Protein AF-A0A7C4YHG8-F1 (afdb_monomer_lite)

Structure (mmCIF, N/CA/C/O backbone):
data_AF-A0A7C4YHG8-F1
#
_entry.id   AF-A0A7C4YHG8-F1
#
loop_
_atom_site.group_PDB
_atom_site.id
_atom_site.type_symbol
_atom_site.label_atom_id
_atom_site.label_alt_id
_atom_site.label_comp_id
_atom_site.label_asym_id
_atom_site.label_entity_id
_atom_site.label_seq_id
_atom_site.pdbx_PDB_ins_code
_atom_site.Cartn_x
_atom_site.Cartn_y
_atom_site.Cartn_z
_atom_site.occupancy
_atom_site.B_iso_or_equiv
_atom_site.auth_seq_id
_atom_site.auth_comp_id
_atom_site.auth_asym_id
_atom_site.auth_atom_id
_atom_site.pdbx_PDB_model_num
ATOM 1 N N . MET A 1 1 ? -6.082 3.692 -21.048 1.00 50.53 1 MET A N 1
ATOM 2 C CA . MET A 1 1 ? -7.413 3.664 -20.390 1.00 50.53 1 MET A CA 1
ATOM 3 C C . MET A 1 1 ? -7.829 2.282 -19.884 1.00 50.53 1 MET A C 1
ATOM 5 O O . MET A 1 1 ? -8.205 2.187 -18.727 1.00 50.53 1 MET A O 1
ATOM 9 N N . GLN A 1 2 ? -7.723 1.206 -20.672 1.00 58.94 2 GLN A N 1
ATOM 10 C CA . GLN A 1 2 ? -8.198 -0.136 -20.278 1.00 58.94 2 GLN A CA 1
ATOM 11 C C . GLN A 1 2 ? -7.530 -0.707 -19.004 1.00 58.94 2 GLN A C 1
ATOM 13 O O . GLN A 1 2 ? -8.202 -1.309 -18.173 1.00 58.94 2 GLN A O 1
ATOM 18 N N . LYS A 1 3 ? -6.231 -0.440 -18.794 1.00 58.84 3 LYS A N 1
ATOM 19 C CA . LYS A 1 3 ? -5.490 -0.862 -17.588 1.00 58.84 3 LYS A CA 1
ATOM 20 C C . LYS A 1 3 ? -5.946 -0.150 -16.304 1.00 58.84 3 LYS A C 1
ATOM 22 O O . LYS A 1 3 ? -6.034 -0.787 -15.264 1.00 58.84 3 LYS A O 1
ATOM 27 N N . PHE A 1 4 ? -6.307 1.134 -16.378 1.00 58.12 4 PHE A N 1
ATOM 28 C CA . PHE A 1 4 ? -6.793 1.901 -15.219 1.00 58.12 4 PHE A CA 1
ATOM 29 C C . PHE A 1 4 ? -8.132 1.376 -14.700 1.00 58.12 4 PHE A C 1
ATOM 31 O O . PHE A 1 4 ? -8.324 1.254 -13.495 1.00 58.12 4 PHE A O 1
ATOM 38 N N . PHE A 1 5 ? -9.032 0.999 -15.610 1.00 68.69 5 PHE A N 1
ATOM 39 C CA . PHE A 1 5 ? -10.315 0.395 -15.250 1.00 68.69 5 PHE A CA 1
ATOM 40 C C . PHE A 1 5 ? -10.130 -0.947 -14.529 1.00 68.69 5 PHE A C 1
ATOM 42 O O . PHE A 1 5 ? -10.849 -1.261 -13.586 1.00 68.69 5 PHE A O 1
ATOM 49 N N . LEU A 1 6 ? -9.123 -1.713 -14.948 1.00 67.75 6 LEU A N 1
ATOM 50 C CA . LEU A 1 6 ? -8.780 -3.006 -14.368 1.00 67.75 6 LEU A CA 1
ATOM 51 C C . LEU A 1 6 ? -8.180 -2.845 -12.960 1.00 67.75 6 LEU A C 1
ATOM 53 O O . LEU A 1 6 ? -8.569 -3.566 -12.047 1.00 67.75 6 LEU A O 1
ATOM 57 N N . ILE A 1 7 ? -7.325 -1.838 -12.757 1.00 66.50 7 ILE A N 1
ATOM 58 C CA . ILE A 1 7 ? -6.807 -1.462 -11.430 1.00 66.50 7 ILE A CA 1
ATOM 59 C C . ILE A 1 7 ? -7.954 -1.051 -10.500 1.00 66.50 7 ILE A C 1
ATOM 61 O O . ILE A 1 7 ? -8.004 -1.495 -9.357 1.00 66.50 7 ILE A O 1
ATOM 65 N N . PHE A 1 8 ? -8.906 -0.259 -10.998 1.00 66.19 8 PHE A N 1
ATOM 66 C CA . PHE A 1 8 ? -10.056 0.189 -10.212 1.00 66.19 8 PHE A CA 1
ATOM 67 C C . PHE A 1 8 ? -10.993 -0.970 -9.834 1.00 66.19 8 PHE A C 1
ATOM 69 O O . PHE A 1 8 ? -11.428 -1.077 -8.689 1.00 66.19 8 PHE A O 1
ATOM 76 N N . ALA A 1 9 ? -11.254 -1.887 -10.771 1.00 70.94 9 ALA A N 1
ATOM 77 C CA . ALA A 1 9 ? -12.052 -3.084 -10.517 1.00 70.94 9 ALA A CA 1
ATOM 78 C C . ALA A 1 9 ? -11.379 -4.017 -9.499 1.00 70.94 9 ALA A C 1
ATOM 80 O O . ALA A 1 9 ? -12.036 -4.511 -8.586 1.00 70.94 9 ALA A O 1
ATOM 81 N N . ILE A 1 10 ? -10.063 -4.217 -9.615 1.00 67.06 10 ILE A N 1
ATOM 82 C CA . ILE A 1 10 ? -9.289 -4.996 -8.645 1.00 67.06 10 ILE A CA 1
ATOM 83 C C . ILE A 1 10 ? -9.318 -4.319 -7.269 1.00 67.06 10 ILE A C 1
ATOM 85 O O . ILE A 1 10 ? -9.557 -5.000 -6.277 1.00 67.06 10 ILE A O 1
ATOM 89 N N . SER A 1 11 ? -9.165 -2.993 -7.204 1.00 66.50 11 SER A N 1
ATOM 90 C CA . SER A 1 11 ? -9.267 -2.228 -5.955 1.00 66.50 11 SER A CA 1
ATOM 91 C C . SER A 1 11 ? -10.592 -2.483 -5.231 1.00 66.50 11 SER A C 1
ATOM 93 O O . SER A 1 11 ? -10.589 -2.758 -4.034 1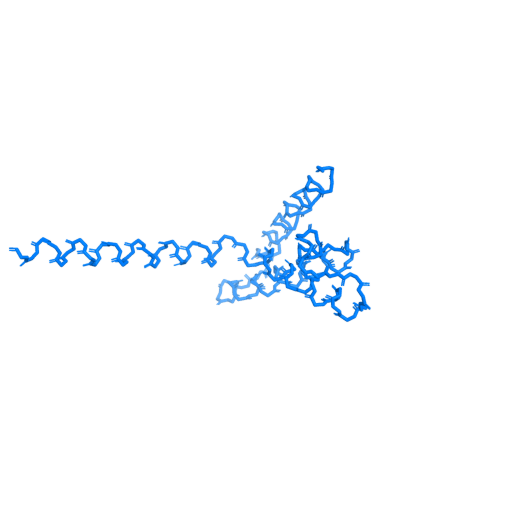.00 66.50 11 SER A O 1
ATOM 95 N N . LEU A 1 12 ? -11.715 -2.473 -5.958 1.00 69.75 12 LEU A N 1
ATOM 96 C CA . LEU A 1 12 ? -13.044 -2.748 -5.396 1.00 69.75 12 LEU A CA 1
ATOM 97 C C . LEU A 1 12 ? -13.180 -4.179 -4.856 1.00 69.75 12 LEU A C 1
ATOM 99 O O . LEU A 1 12 ? -13.802 -4.402 -3.816 1.00 69.75 12 LEU A O 1
ATOM 103 N N . VAL A 1 13 ? -12.603 -5.163 -5.553 1.00 73.69 13 VAL A N 1
ATOM 104 C CA . VAL A 1 13 ? -12.630 -6.567 -5.112 1.00 73.69 13 VAL A CA 1
ATOM 105 C C . VAL A 1 13 ? -11.798 -6.757 -3.844 1.00 73.69 13 VAL A C 1
ATOM 107 O O . VAL A 1 13 ? -12.247 -7.441 -2.924 1.00 73.69 13 VAL A O 1
ATOM 110 N N . ILE A 1 14 ? -10.622 -6.127 -3.761 1.00 70.94 14 ILE A N 1
ATOM 111 C CA . ILE A 1 14 ? -9.790 -6.136 -2.549 1.00 70.94 14 ILE A CA 1
ATOM 112 C C . ILE A 1 14 ? -10.560 -5.537 -1.376 1.00 70.94 14 ILE A C 1
ATOM 114 O O . ILE A 1 14 ? -10.567 -6.118 -0.295 1.00 70.94 14 ILE A O 1
ATOM 118 N N . GLU A 1 15 ? -11.207 -4.391 -1.582 1.00 68.50 15 GLU A N 1
ATOM 1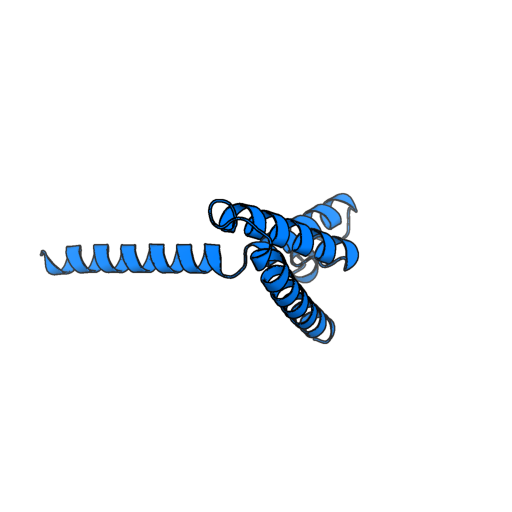19 C CA . GLU A 1 15 ? -11.936 -3.678 -0.535 1.00 68.50 15 GLU A CA 1
ATOM 120 C C . GLU A 1 15 ? -13.074 -4.539 0.034 1.00 68.50 15 GLU A C 1
ATOM 122 O O . GLU A 1 15 ? -13.159 -4.732 1.248 1.00 68.50 15 GLU A O 1
ATOM 127 N N . ARG A 1 16 ? -13.857 -5.190 -0.838 1.00 72.62 16 ARG A N 1
ATOM 128 C CA . ARG A 1 16 ? -14.897 -6.157 -0.441 1.00 72.62 16 ARG A CA 1
ATOM 129 C C . ARG A 1 16 ? -14.336 -7.378 0.291 1.00 72.62 16 ARG A C 1
ATOM 131 O O . ARG A 1 16 ? -14.934 -7.835 1.265 1.00 72.62 16 ARG A O 1
ATOM 138 N N . ALA A 1 17 ? -13.208 -7.919 -0.165 1.00 73.56 17 ALA A N 1
ATOM 139 C CA . ALA A 1 17 ? -12.566 -9.059 0.488 1.00 73.56 17 ALA A CA 1
ATOM 140 C C . ALA A 1 17 ? -12.033 -8.680 1.880 1.00 73.56 17 ALA A C 1
ATOM 142 O O . ALA A 1 17 ? -12.202 -9.425 2.845 1.00 73.56 17 ALA A O 1
ATOM 143 N N . LEU A 1 18 ? -11.435 -7.494 2.004 1.00 68.56 18 LEU A N 1
ATOM 144 C CA . LEU A 1 18 ? -10.960 -6.944 3.267 1.00 68.56 18 LEU A CA 1
ATOM 145 C C . LEU A 1 18 ? -12.112 -6.722 4.248 1.00 68.56 18 LEU A C 1
ATOM 147 O O . LEU A 1 18 ? -11.980 -7.094 5.413 1.00 68.56 18 LEU A O 1
ATOM 151 N N . GLU A 1 19 ? -13.244 -6.173 3.802 1.00 72.75 19 GLU A N 1
ATOM 152 C CA . GLU A 1 19 ? -14.438 -6.018 4.640 1.00 72.75 19 GLU A CA 1
ATOM 153 C C . GLU A 1 19 ? -14.912 -7.355 5.219 1.00 72.75 19 GLU A C 1
ATOM 155 O O . GLU A 1 19 ? -15.121 -7.439 6.430 1.00 72.75 19 GLU A O 1
ATOM 160 N N . GLN A 1 20 ? -14.985 -8.414 4.409 1.00 75.56 20 GLN A N 1
ATOM 161 C CA . GLN A 1 20 ? -15.359 -9.751 4.889 1.00 75.56 20 GLN A CA 1
ATOM 162 C C . GLN A 1 20 ? -14.358 -10.302 5.914 1.00 75.56 20 GLN A C 1
ATOM 164 O O . GLN A 1 20 ? -14.748 -10.805 6.965 1.00 75.56 20 GLN A O 1
ATOM 169 N N . ILE A 1 21 ? -13.053 -10.157 5.662 1.00 73.75 21 ILE A N 1
ATOM 170 C CA . ILE A 1 21 ? -12.003 -10.609 6.593 1.00 73.75 21 ILE A CA 1
ATOM 171 C C . ILE A 1 21 ? -12.064 -9.823 7.911 1.00 73.75 21 ILE A C 1
ATOM 173 O O . ILE A 1 21 ? -11.778 -10.353 8.986 1.00 73.75 21 ILE A O 1
ATOM 177 N N . SER A 1 22 ? -12.473 -8.557 7.852 1.00 70.06 22 SER A N 1
ATOM 178 C CA . SER A 1 22 ? -12.536 -7.672 9.010 1.00 70.06 22 SER A CA 1
ATOM 179 C C . SER A 1 22 ? -13.546 -8.107 10.079 1.00 70.06 22 SER A C 1
ATOM 181 O O . SER A 1 22 ? -13.369 -7.746 11.245 1.00 70.06 22 SER A O 1
ATOM 183 N N . GLU A 1 23 ? -14.562 -8.897 9.714 1.00 74.12 23 GLU A N 1
ATOM 184 C CA . GLU A 1 23 ? -15.540 -9.471 10.650 1.00 74.12 23 GLU A CA 1
ATOM 185 C C . GLU A 1 23 ? -14.926 -10.553 11.546 1.00 74.12 23 GLU A C 1
ATOM 187 O O . GLU A 1 23 ? -15.322 -10.704 12.702 1.00 74.12 23 GLU A O 1
ATOM 192 N N . PHE A 1 24 ? -13.886 -11.235 11.061 1.00 73.94 24 PHE A N 1
ATOM 193 C CA . PHE A 1 24 ? -13.157 -12.265 11.802 1.00 73.94 24 PHE A CA 1
ATOM 194 C C . PHE A 1 24 ? -12.063 -11.694 12.717 1.00 73.94 24 PHE A C 1
ATOM 196 O O . PHE A 1 24 ? -11.462 -12.427 13.505 1.00 73.94 24 PHE A O 1
ATOM 203 N N . ILE A 1 25 ? -11.785 -10.385 12.646 1.00 73.69 25 ILE A N 1
ATOM 204 C CA . ILE A 1 25 ? -10.685 -9.758 13.384 1.00 73.69 25 ILE A CA 1
ATOM 205 C C . ILE A 1 25 ? -11.197 -9.091 14.678 1.00 73.69 25 ILE A C 1
ATOM 207 O O . ILE A 1 25 ? -12.098 -8.247 14.637 1.00 73.69 25 ILE A O 1
ATOM 211 N N . PRO A 1 26 ? -10.579 -9.357 15.849 1.00 73.38 26 PRO A N 1
ATOM 212 C CA . PRO A 1 26 ? -10.977 -8.739 17.112 1.00 73.38 26 PRO A CA 1
ATOM 213 C C . PRO A 1 26 ? -10.908 -7.202 17.071 1.00 73.38 26 PRO A C 1
ATOM 215 O O . PRO A 1 26 ? -9.871 -6.606 16.758 1.00 73.38 26 PRO A O 1
ATOM 218 N N . LYS A 1 27 ? -12.009 -6.549 17.483 1.00 72.44 27 LYS A N 1
ATOM 219 C CA . LYS A 1 27 ? -12.232 -5.087 17.410 1.00 72.44 27 LYS A CA 1
ATOM 220 C C . LYS A 1 27 ? -11.065 -4.241 17.943 1.00 72.44 27 LYS A C 1
ATOM 222 O O . LYS A 1 27 ? -10.741 -3.219 17.349 1.00 72.44 27 LYS A O 1
ATOM 227 N N . LYS A 1 28 ? -10.382 -4.688 19.008 1.00 73.81 28 LYS A N 1
ATOM 228 C CA . LYS A 1 28 ? -9.231 -3.981 19.615 1.00 73.81 28 LYS A CA 1
ATOM 229 C C . LYS A 1 28 ? -8.028 -3.815 18.677 1.00 73.81 28 LYS A C 1
ATOM 231 O O . LYS A 1 28 ? -7.264 -2.871 18.851 1.00 73.81 28 LYS A O 1
ATOM 236 N N . LYS A 1 29 ? -7.826 -4.724 17.716 1.00 72.19 29 LYS A N 1
ATOM 237 C CA . LYS A 1 29 ? -6.686 -4.691 16.777 1.00 72.19 29 LYS A CA 1
ATOM 238 C C . LYS A 1 29 ? -7.106 -4.556 15.311 1.00 72.19 29 LYS A C 1
ATOM 240 O O . LYS A 1 29 ? -6.231 -4.414 14.460 1.00 72.19 29 LYS A O 1
ATOM 245 N N . ARG A 1 30 ? -8.416 -4.532 15.024 1.00 72.81 30 ARG A N 1
ATOM 246 C CA . ARG A 1 30 ? -8.990 -4.474 13.669 1.00 72.81 30 ARG A CA 1
ATOM 247 C C . ARG A 1 30 ? -8.356 -3.385 12.810 1.00 72.81 30 ARG A C 1
ATOM 249 O O . ARG A 1 30 ? -7.893 -3.701 11.729 1.00 72.81 30 ARG A O 1
ATOM 256 N N . LYS A 1 31 ? -8.204 -2.155 13.317 1.00 70.25 31 LYS A N 1
ATOM 257 C CA . LYS A 1 31 ? -7.600 -1.051 12.547 1.00 70.25 31 LYS A CA 1
ATOM 258 C C . LYS A 1 31 ? -6.165 -1.345 12.081 1.00 70.25 31 LYS A C 1
ATOM 260 O O . LYS A 1 31 ? -5.871 -1.232 10.899 1.00 70.25 31 LYS A O 1
ATOM 265 N N . LYS A 1 32 ? -5.281 -1.775 12.991 1.00 73.38 32 LYS A N 1
ATOM 266 C CA . LYS A 1 32 ? -3.879 -2.093 12.654 1.00 73.38 32 LYS A CA 1
ATOM 267 C C . LYS A 1 32 ? -3.769 -3.297 11.718 1.00 73.38 32 LYS A C 1
ATOM 269 O O . LYS A 1 32 ? -2.971 -3.272 10.792 1.00 73.38 32 LYS A O 1
ATOM 274 N N . ILE A 1 33 ? -4.563 -4.338 11.966 1.00 74.75 33 ILE A N 1
ATOM 275 C CA . ILE A 1 33 ? -4.535 -5.574 11.175 1.00 74.75 33 ILE A CA 1
ATOM 276 C C . ILE A 1 33 ? -5.074 -5.318 9.766 1.00 74.75 33 ILE A C 1
ATOM 278 O O . ILE A 1 33 ? -4.445 -5.732 8.803 1.00 74.75 33 ILE A O 1
ATOM 282 N N . MET A 1 34 ? -6.175 -4.577 9.641 1.00 74.50 34 MET A N 1
ATOM 283 C CA . MET A 1 34 ? -6.751 -4.185 8.353 1.00 74.50 34 MET A CA 1
ATOM 284 C C . MET A 1 34 ? -5.807 -3.307 7.541 1.00 74.50 34 MET A C 1
ATOM 286 O O . MET A 1 34 ? -5.664 -3.517 6.343 1.00 74.50 34 MET A O 1
ATOM 290 N N . TRP A 1 35 ? -5.115 -2.369 8.191 1.00 75.19 35 TRP A N 1
ATOM 291 C CA . TRP A 1 35 ? -4.114 -1.537 7.529 1.00 75.19 35 TRP A CA 1
ATOM 292 C C . TRP A 1 35 ? -2.935 -2.364 6.997 1.00 75.19 35 TRP A C 1
ATOM 294 O O . TRP A 1 35 ? -2.506 -2.189 5.855 1.00 75.19 35 TRP A O 1
ATOM 304 N N . LEU A 1 36 ? -2.453 -3.322 7.797 1.00 77.12 36 LEU A N 1
ATOM 305 C CA . LEU A 1 36 ? -1.383 -4.231 7.392 1.00 77.12 36 LEU A CA 1
ATOM 306 C C . LEU A 1 36 ? -1.825 -5.143 6.235 1.00 77.12 36 LEU A C 1
ATOM 308 O O . LEU A 1 36 ? -1.086 -5.302 5.270 1.00 77.12 36 LEU A O 1
ATOM 312 N N . LEU A 1 37 ? -3.039 -5.698 6.308 1.00 75.38 37 LEU A N 1
ATOM 313 C CA . LEU A 1 37 ? -3.627 -6.537 5.260 1.00 75.38 37 LEU A CA 1
ATOM 314 C C . LEU A 1 37 ? -3.856 -5.759 3.959 1.00 75.38 37 LEU A C 1
ATOM 316 O O . LEU A 1 37 ? -3.493 -6.251 2.897 1.00 75.38 37 LEU A O 1
ATOM 320 N N . SER A 1 38 ? -4.387 -4.537 4.035 1.00 72.69 38 SER A N 1
ATOM 321 C CA . SER A 1 38 ? -4.560 -3.656 2.872 1.00 72.69 38 SER A CA 1
ATOM 322 C C . SER A 1 38 ? -3.224 -3.360 2.191 1.00 72.69 38 SER A C 1
ATOM 324 O O . SER A 1 38 ? -3.089 -3.493 0.973 1.00 72.69 38 SER A O 1
ATOM 326 N N . THR A 1 39 ? -2.203 -3.044 2.990 1.00 77.81 39 THR A N 1
ATOM 327 C CA . THR A 1 39 ? -0.840 -2.800 2.502 1.00 77.81 39 THR A CA 1
ATOM 328 C C . THR A 1 39 ? -0.236 -4.032 1.857 1.00 77.81 39 THR A C 1
ATOM 330 O O . THR A 1 39 ? 0.316 -3.942 0.763 1.00 77.81 39 THR A O 1
ATOM 333 N N . PHE A 1 40 ? -0.404 -5.193 2.484 1.00 80.81 40 PHE A N 1
ATOM 334 C CA . PHE A 1 40 ? 0.100 -6.448 1.954 1.00 80.81 40 PHE A CA 1
ATOM 335 C C . PHE A 1 40 ? -0.565 -6.823 0.626 1.00 80.81 40 PHE A C 1
ATOM 337 O O . PHE A 1 40 ? 0.134 -7.134 -0.333 1.00 80.81 40 PHE A O 1
ATOM 344 N N . ILE A 1 41 ? -1.896 -6.740 0.538 1.00 78.69 41 ILE A N 1
ATOM 345 C CA . ILE A 1 41 ? -2.645 -7.081 -0.678 1.00 78.69 41 ILE A CA 1
ATOM 346 C C . ILE A 1 41 ? -2.340 -6.096 -1.814 1.00 78.69 41 ILE A C 1
ATOM 348 O O . ILE A 1 41 ? -2.111 -6.524 -2.945 1.00 78.69 41 ILE A O 1
ATOM 352 N N . SER A 1 42 ? -2.283 -4.795 -1.521 1.00 77.50 42 SER A N 1
ATOM 353 C CA . SER A 1 42 ? -1.964 -3.771 -2.525 1.00 77.50 42 SER A CA 1
ATOM 354 C C . SER A 1 42 ? -0.562 -3.963 -3.099 1.00 77.50 42 SER A C 1
ATOM 356 O O . SER A 1 42 ? -0.398 -3.928 -4.314 1.00 77.50 42 SER A O 1
ATOM 358 N N . LEU A 1 43 ? 0.431 -4.245 -2.246 1.00 81.62 43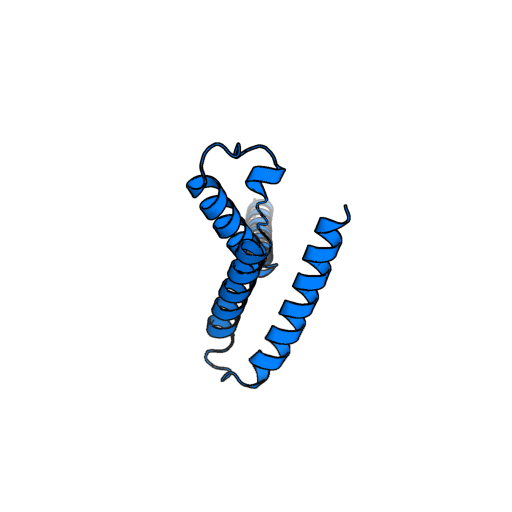 LEU A N 1
ATOM 359 C CA . LEU A 1 43 ? 1.785 -4.597 -2.681 1.00 81.62 43 LEU A CA 1
ATOM 360 C C . LEU A 1 43 ? 1.793 -5.856 -3.548 1.00 81.62 43 LEU A C 1
ATOM 362 O O . LEU A 1 43 ? 2.417 -5.882 -4.603 1.00 81.62 43 LEU A O 1
ATOM 366 N N . LEU A 1 44 ? 1.076 -6.900 -3.136 1.00 81.19 44 LEU A N 1
ATOM 367 C CA . LEU A 1 44 ? 0.988 -8.144 -3.901 1.00 81.19 44 LEU A CA 1
ATOM 368 C C . LEU A 1 44 ? 0.449 -7.895 -5.314 1.00 81.19 44 LEU A C 1
ATOM 370 O O . LEU A 1 44 ? 0.966 -8.436 -6.289 1.00 81.19 44 LEU A O 1
ATOM 374 N N . ILE A 1 45 ? -0.550 -7.027 -5.433 1.00 78.75 45 ILE A N 1
ATO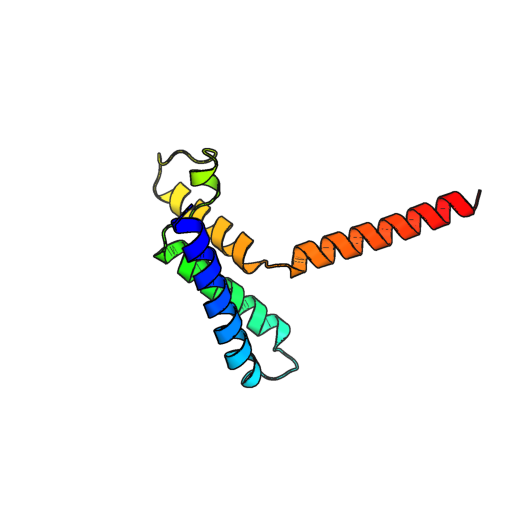M 375 C CA . ILE A 1 45 ? -1.204 -6.716 -6.702 1.00 78.75 45 ILE A CA 1
ATOM 376 C C . ILE A 1 45 ? -0.352 -5.808 -7.580 1.00 78.75 45 ILE A C 1
ATOM 378 O O . ILE A 1 45 ? -0.290 -6.046 -8.786 1.00 78.75 45 ILE A O 1
ATOM 382 N N . THR A 1 46 ? 0.351 -4.822 -7.020 1.00 81.88 46 THR A N 1
ATOM 383 C CA . THR A 1 46 ? 1.265 -3.995 -7.821 1.00 81.88 46 THR A CA 1
ATOM 384 C C . THR A 1 46 ? 2.471 -4.784 -8.310 1.00 81.88 46 THR A C 1
ATOM 386 O O . THR A 1 46 ? 2.877 -4.604 -9.457 1.00 81.88 46 THR A O 1
ATOM 389 N N . PHE A 1 47 ? 2.985 -5.726 -7.512 1.00 82.25 47 PHE A N 1
ATOM 390 C CA . PHE A 1 47 ? 4.066 -6.620 -7.933 1.00 82.25 47 PHE A CA 1
ATOM 391 C C . PHE A 1 47 ? 3.617 -7.661 -8.970 1.00 82.25 47 PHE A C 1
ATOM 393 O O . PHE A 1 47 ? 4.304 -7.837 -9.976 1.00 82.25 47 PHE A O 1
ATOM 400 N N . ILE A 1 48 ? 2.467 -8.327 -8.783 1.00 81.00 48 ILE A N 1
ATOM 401 C CA . ILE A 1 48 ? 1.929 -9.289 -9.768 1.00 81.00 48 ILE A CA 1
ATOM 402 C C . ILE A 1 48 ? 1.541 -8.575 -11.066 1.00 81.00 48 ILE A C 1
ATOM 404 O O . ILE A 1 48 ? 1.859 -9.044 -12.158 1.00 81.00 48 ILE A O 1
ATOM 408 N N . GLY A 1 49 ? 0.864 -7.434 -10.948 1.00 75.31 49 GLY A N 1
ATOM 409 C CA . GLY A 1 49 ? 0.409 -6.638 -12.083 1.00 75.31 49 GLY A CA 1
ATOM 410 C C . GLY A 1 49 ? 1.526 -5.873 -12.789 1.00 75.31 49 GLY A C 1
ATOM 411 O O . GLY A 1 49 ? 1.278 -5.347 -13.873 1.00 75.31 49 GLY A O 1
ATOM 412 N N . LYS A 1 50 ? 2.731 -5.807 -12.199 1.00 82.56 50 LYS A N 1
ATOM 413 C CA . LYS A 1 50 ? 3.849 -4.964 -12.656 1.00 82.56 50 LYS A CA 1
ATOM 414 C C . LYS A 1 50 ? 3.397 -3.517 -12.893 1.00 82.56 50 LYS A C 1
ATOM 416 O O . LYS A 1 50 ? 3.642 -2.935 -13.946 1.00 82.56 50 LYS A O 1
ATOM 421 N N . ILE A 1 51 ? 2.656 -2.973 -11.928 1.00 78.62 51 ILE A N 1
ATOM 422 C CA . ILE A 1 51 ? 2.047 -1.642 -12.014 1.00 78.62 51 ILE A CA 1
ATOM 423 C C . ILE A 1 51 ? 2.951 -0.651 -11.283 1.00 78.62 51 ILE A C 1
ATOM 425 O O . ILE A 1 51 ? 3.078 -0.723 -10.060 1.00 78.62 51 ILE A O 1
ATOM 429 N N . GLY A 1 52 ? 3.549 0.274 -12.035 1.00 81.44 52 GLY A N 1
ATOM 430 C CA . GLY A 1 52 ? 4.407 1.343 -11.526 1.00 81.44 52 GLY A CA 1
ATOM 431 C C . GLY A 1 52 ? 3.943 2.712 -12.019 1.00 81.44 52 GLY A C 1
ATOM 432 O O . GLY A 1 52 ? 3.911 2.964 -13.222 1.00 81.44 52 GLY A O 1
ATOM 433 N N . ILE A 1 53 ? 3.536 3.592 -11.101 1.00 77.56 53 ILE A N 1
ATOM 434 C CA . ILE A 1 53 ? 3.061 4.941 -11.442 1.00 77.56 53 ILE A CA 1
ATOM 435 C C . ILE A 1 53 ? 4.231 5.828 -11.880 1.00 77.56 53 ILE A C 1
ATOM 437 O O . ILE A 1 53 ? 4.063 6.641 -12.784 1.00 77.56 53 ILE A O 1
ATOM 441 N N . LEU A 1 54 ? 5.416 5.689 -11.279 1.00 78.62 54 LEU A N 1
ATOM 442 C CA . LEU A 1 54 ? 6.557 6.556 -11.596 1.00 78.62 54 LEU A CA 1
ATOM 443 C C . LEU A 1 54 ? 7.133 6.252 -12.986 1.00 78.62 54 LEU A C 1
ATOM 445 O O . LEU A 1 54 ? 7.590 7.171 -13.668 1.00 78.62 54 LEU A O 1
ATOM 449 N N . GLY A 1 55 ? 7.081 4.992 -13.419 1.00 75.75 55 GLY A N 1
ATOM 450 C CA . GLY A 1 55 ? 7.385 4.564 -14.781 1.00 75.75 55 GLY A CA 1
ATOM 451 C C . GLY A 1 55 ? 6.367 5.103 -15.786 1.00 75.75 55 GLY A C 1
ATOM 452 O O . GLY A 1 55 ? 6.755 5.691 -16.792 1.00 75.75 55 GLY A O 1
ATOM 453 N N . GLU A 1 56 ? 5.069 5.014 -15.477 1.00 74.25 56 GLU A N 1
ATOM 454 C CA . GLU A 1 56 ? 3.997 5.578 -16.319 1.00 74.25 56 GLU A CA 1
ATOM 455 C C . GLU A 1 56 ? 4.069 7.118 -16.416 1.00 74.25 56 GLU A C 1
ATOM 457 O O . GLU A 1 56 ? 3.752 7.694 -17.455 1.00 74.25 56 GLU A O 1
ATOM 462 N N . MET A 1 57 ? 4.544 7.805 -15.370 1.00 71.62 57 MET A N 1
ATOM 463 C CA . MET A 1 57 ? 4.796 9.256 -15.384 1.00 71.62 57 MET A CA 1
ATOM 464 C C . MET A 1 57 ? 6.122 9.642 -16.067 1.00 71.62 57 MET A C 1
ATOM 466 O O . MET A 1 57 ? 6.435 10.828 -16.171 1.00 71.62 57 MET A O 1
ATOM 470 N N . GLY A 1 58 ? 6.918 8.668 -16.519 1.00 74.81 58 GLY A N 1
ATOM 471 C CA . GLY A 1 58 ? 8.212 8.893 -17.170 1.00 74.81 58 GLY A CA 1
ATOM 472 C C . GLY A 1 58 ? 9.324 9.382 -16.233 1.00 74.81 58 GLY A C 1
ATOM 473 O O . GLY A 1 58 ? 10.381 9.797 -16.711 1.00 74.81 58 GLY A O 1
ATOM 474 N N . ILE A 1 59 ? 9.102 9.336 -14.914 1.00 76.00 59 ILE A N 1
ATOM 475 C CA . ILE A 1 59 ? 10.067 9.746 -13.880 1.00 76.00 59 ILE A CA 1
ATOM 476 C C . ILE A 1 59 ? 11.168 8.690 -13.749 1.00 76.00 59 ILE A C 1
ATOM 478 O O . ILE A 1 59 ? 1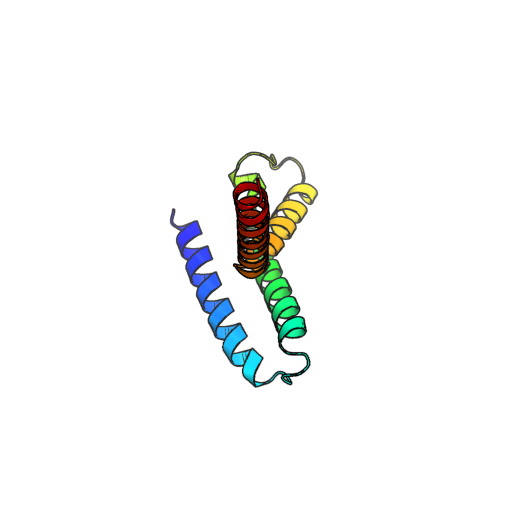2.346 9.022 -13.611 1.00 76.00 59 ILE A O 1
ATOM 482 N N . ILE A 1 60 ? 10.791 7.414 -13.830 1.00 72.69 60 ILE A N 1
ATOM 483 C CA . ILE A 1 60 ? 11.720 6.287 -13.829 1.00 72.69 60 ILE A CA 1
ATOM 484 C C . ILE A 1 60 ? 11.797 5.738 -15.252 1.00 72.69 60 ILE A C 1
ATOM 486 O O . ILE A 1 60 ? 10.817 5.240 -15.794 1.00 72.69 60 ILE A O 1
ATOM 490 N N . ARG A 1 61 ? 12.979 5.818 -15.870 1.00 64.06 61 ARG A N 1
ATOM 491 C CA . ARG A 1 61 ? 13.265 5.080 -17.107 1.00 64.06 61 ARG A CA 1
ATOM 492 C C . ARG A 1 61 ? 13.607 3.638 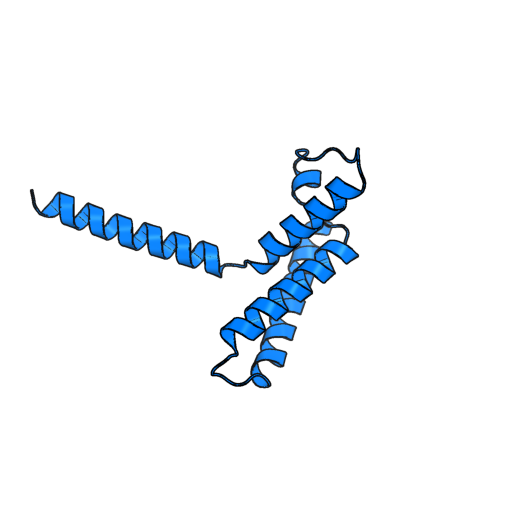-16.736 1.00 64.06 61 ARG A C 1
ATOM 494 O O . ARG A 1 61 ? 14.303 3.427 -15.746 1.00 64.06 61 ARG A O 1
ATOM 501 N N . GLU A 1 62 ? 13.143 2.667 -17.524 1.00 63.91 62 GLU A N 1
ATOM 502 C CA . GLU A 1 62 ? 13.327 1.214 -17.322 1.00 63.91 62 GLU A CA 1
ATOM 503 C C . GLU A 1 62 ? 14.794 0.740 -17.467 1.00 63.91 62 GLU A C 1
ATOM 505 O O . GLU A 1 62 ? 15.089 -0.298 -18.047 1.00 63.91 62 GLU A O 1
ATOM 510 N N . THR A 1 63 ? 15.765 1.508 -16.982 1.00 65.81 63 THR A N 1
ATOM 511 C CA . THR A 1 63 ? 17.194 1.213 -17.111 1.00 65.81 63 THR A CA 1
ATOM 512 C C . THR A 1 63 ? 17.690 0.191 -16.092 1.00 65.81 63 THR A C 1
ATOM 514 O O . THR A 1 63 ? 18.771 -0.362 -16.275 1.00 65.81 63 THR A O 1
ATOM 517 N N . SER A 1 64 ? 16.935 -0.090 -15.024 1.00 76.56 64 SER A N 1
ATOM 518 C CA . SER A 1 64 ? 17.315 -1.081 -14.012 1.00 76.56 64 SER A CA 1
ATOM 519 C C . SER A 1 64 ? 16.105 -1.802 -13.422 1.00 76.56 64 SER A C 1
ATOM 521 O O . SER A 1 64 ? 15.160 -1.170 -12.949 1.00 76.56 64 SER A O 1
ATOM 523 N N . ASN A 1 65 ? 16.184 -3.135 -13.354 1.00 80.38 65 ASN A N 1
ATOM 524 C CA . ASN A 1 65 ? 15.179 -3.985 -12.702 1.00 80.38 65 ASN A CA 1
ATOM 525 C C . ASN A 1 65 ? 14.941 -3.594 -11.235 1.00 80.38 65 ASN A C 1
ATOM 527 O O . ASN A 1 65 ? 13.839 -3.749 -10.721 1.00 80.38 65 ASN A O 1
ATOM 531 N N . PHE A 1 66 ? 15.958 -3.049 -10.563 1.00 83.44 66 PHE A N 1
ATOM 532 C CA . PHE A 1 66 ? 15.832 -2.578 -9.186 1.00 83.44 66 PHE A CA 1
ATOM 533 C C . PHE A 1 66 ? 14.909 -1.355 -9.068 1.00 83.44 66 PHE A C 1
ATOM 535 O O . PHE A 1 66 ? 14.079 -1.295 -8.163 1.00 83.44 66 PHE A O 1
ATOM 542 N N . MET A 1 67 ? 14.998 -0.416 -10.014 1.00 81.31 67 MET A N 1
ATOM 543 C CA . MET A 1 67 ? 14.127 0.764 -10.058 1.00 81.31 67 MET A CA 1
ATOM 544 C C . MET A 1 67 ? 12.663 0.386 -10.308 1.00 81.31 67 MET A C 1
ATOM 546 O O . MET A 1 67 ? 11.775 0.982 -9.709 1.00 81.31 67 MET A O 1
ATOM 550 N N . LEU A 1 68 ? 12.414 -0.643 -11.126 1.00 81.94 68 LEU A N 1
ATOM 551 C CA . LEU A 1 68 ? 11.064 -1.165 -11.360 1.00 81.94 68 LEU A CA 1
ATOM 552 C C . LEU A 1 68 ? 10.442 -1.741 -10.081 1.00 81.94 68 LEU A C 1
ATOM 554 O O . LEU A 1 68 ? 9.289 -1.458 -9.776 1.00 81.94 68 LEU A O 1
ATOM 558 N N . TYR A 1 69 ? 11.206 -2.497 -9.286 1.00 84.88 69 TYR A N 1
ATOM 559 C CA . TYR A 1 69 ? 10.703 -3.011 -8.007 1.00 84.88 69 TYR A CA 1
ATOM 560 C C . TYR A 1 69 ? 10.431 -1.906 -6.985 1.00 84.88 69 TYR A C 1
ATOM 562 O O . TYR A 1 69 ? 9.455 -1.996 -6.240 1.00 84.88 69 TYR A O 1
ATOM 570 N N . ILE A 1 70 ? 11.259 -0.857 -6.963 1.00 85.06 70 ILE A N 1
ATOM 571 C CA . ILE A 1 70 ? 11.007 0.330 -6.136 1.00 85.06 70 ILE A CA 1
ATOM 572 C C . ILE A 1 70 ? 9.714 1.019 -6.573 1.00 85.06 70 ILE A C 1
ATOM 574 O O . ILE A 1 70 ? 8.907 1.384 -5.721 1.00 85.06 70 ILE A O 1
ATOM 578 N N . ASP A 1 71 ? 9.484 1.158 -7.877 1.00 83.88 71 ASP A N 1
ATOM 579 C CA . ASP A 1 71 ? 8.266 1.773 -8.401 1.00 83.88 71 ASP A CA 1
ATOM 580 C C . ASP A 1 71 ? 7.009 0.972 -8.028 1.00 83.88 71 ASP A C 1
ATOM 582 O O . ASP A 1 71 ? 6.041 1.534 -7.514 1.00 83.88 71 ASP A O 1
ATOM 586 N N . TYR A 1 72 ? 7.035 -0.357 -8.172 1.00 86.88 72 TYR A N 1
ATOM 587 C CA . TYR A 1 72 ? 5.911 -1.219 -7.775 1.00 86.88 72 TYR A CA 1
ATOM 588 C C . TYR A 1 72 ? 5.642 -1.164 -6.271 1.00 86.88 72 TYR A C 1
ATOM 590 O O . TYR A 1 72 ? 4.484 -1.179 -5.840 1.00 86.88 72 TYR A O 1
ATOM 598 N N . PHE A 1 73 ? 6.704 -1.076 -5.468 1.00 83.75 73 PHE A N 1
ATOM 599 C CA . PHE A 1 73 ? 6.608 -0.942 -4.021 1.00 83.75 73 PHE A CA 1
ATOM 600 C C . PHE A 1 73 ? 5.980 0.392 -3.615 1.00 83.75 73 PHE A C 1
ATOM 602 O O . PHE A 1 73 ? 5.009 0.411 -2.860 1.00 83.75 73 PHE A O 1
ATOM 609 N N . LEU A 1 74 ? 6.480 1.504 -4.159 1.00 83.56 74 LEU A N 1
ATOM 610 C CA . LEU A 1 74 ? 5.940 2.840 -3.903 1.00 83.56 74 LEU A CA 1
ATOM 611 C C . LEU A 1 74 ? 4.496 2.963 -4.387 1.00 83.56 74 LEU A C 1
ATOM 613 O O . LEU A 1 74 ? 3.647 3.485 -3.669 1.00 83.56 74 LEU A O 1
ATOM 617 N N . THR A 1 75 ? 4.195 2.416 -5.560 1.00 83.94 75 THR A N 1
ATOM 618 C CA . THR A 1 75 ? 2.838 2.380 -6.106 1.00 83.94 75 THR A CA 1
ATOM 619 C C . THR A 1 75 ? 1.901 1.569 -5.210 1.00 83.94 75 THR A C 1
ATOM 621 O O . THR A 1 75 ? 0.801 2.024 -4.902 1.00 83.94 75 THR A O 1
ATOM 624 N N . GLY A 1 76 ? 2.346 0.408 -4.717 1.00 81.62 76 GLY A N 1
ATOM 625 C CA . GLY A 1 76 ? 1.579 -0.431 -3.790 1.00 81.62 76 GLY A CA 1
ATOM 626 C C . GLY A 1 76 ? 1.293 0.271 -2.467 1.00 81.62 76 GLY A C 1
ATOM 627 O O . GLY A 1 76 ? 0.171 0.195 -1.972 1.00 81.62 76 GLY A O 1
ATOM 628 N N . LEU A 1 77 ? 2.270 1.017 -1.940 1.00 81.06 77 LEU A N 1
ATOM 629 C CA . LEU A 1 77 ? 2.088 1.854 -0.754 1.00 81.06 77 LEU A CA 1
ATOM 630 C C . LEU A 1 77 ? 1.118 3.013 -1.001 1.00 81.06 77 LEU A C 1
ATOM 632 O O . LEU A 1 77 ? 0.283 3.290 -0.148 1.00 81.06 77 LEU A O 1
ATOM 636 N N . ILE A 1 78 ? 1.196 3.692 -2.148 1.00 77.31 78 ILE A N 1
ATOM 637 C CA . ILE A 1 78 ? 0.282 4.795 -2.491 1.00 77.31 78 ILE A CA 1
ATOM 638 C C . ILE A 1 78 ? -1.157 4.284 -2.606 1.00 77.31 78 ILE A C 1
ATOM 640 O O . ILE A 1 78 ? -2.076 4.910 -2.083 1.00 77.31 78 ILE A O 1
ATOM 644 N N . ILE A 1 79 ? -1.353 3.128 -3.241 1.00 74.94 79 ILE A N 1
ATOM 645 C CA . ILE A 1 79 ? -2.670 2.495 -3.366 1.00 74.94 79 ILE A CA 1
ATOM 646 C C . ILE A 1 79 ? -3.181 2.048 -1.991 1.00 74.94 79 ILE A C 1
ATOM 648 O O . ILE A 1 79 ? -4.325 2.339 -1.644 1.00 74.94 79 ILE A O 1
ATOM 652 N N . SER A 1 80 ? -2.336 1.404 -1.176 1.00 72.75 80 SER A N 1
ATOM 653 C CA . SER A 1 80 ? -2.746 0.899 0.141 1.00 72.75 80 SER A CA 1
ATOM 654 C C . SER A 1 80 ? -3.006 1.976 1.173 1.00 72.75 80 SER A C 1
ATOM 656 O O . SER A 1 80 ? -3.776 1.761 2.111 1.00 72.75 80 SER A O 1
ATOM 658 N N . SER A 1 81 ? -2.349 3.123 1.008 1.00 64.62 81 SER A N 1
ATOM 659 C CA . SER A 1 81 ? -2.577 4.305 1.824 1.00 64.62 81 SER A CA 1
ATOM 660 C C . SER A 1 81 ? -4.061 4.664 1.819 1.00 64.62 81 SER A C 1
ATOM 662 O O . SER A 1 81 ? -4.581 5.047 2.864 1.00 64.62 81 SER A O 1
ATOM 664 N N . GLY A 1 82 ? -4.765 4.464 0.697 1.00 58.78 82 GLY A N 1
ATOM 665 C CA . GLY A 1 82 ? -6.190 4.755 0.585 1.00 58.78 82 GLY A CA 1
ATOM 666 C C . GLY A 1 82 ? -6.528 6.193 0.998 1.00 58.78 82 GLY A C 1
ATOM 667 O O . GLY A 1 82 ? -5.661 7.051 1.158 1.00 58.78 82 GLY A O 1
ATOM 668 N N . ALA A 1 83 ? -7.814 6.481 1.187 1.00 50.78 83 ALA A N 1
ATOM 669 C CA . ALA A 1 83 ? -8.273 7.815 1.560 1.00 50.78 83 ALA A CA 1
ATOM 670 C C . ALA A 1 83 ? -7.828 8.252 2.967 1.00 50.78 83 ALA A C 1
ATOM 672 O O . ALA A 1 83 ? -7.903 9.433 3.251 1.00 50.78 83 ALA A O 1
ATOM 673 N N . GLU A 1 84 ? -7.358 7.371 3.856 1.00 51.22 84 GLU A N 1
ATOM 674 C CA . GLU A 1 84 ? -7.132 7.685 5.279 1.00 51.22 84 GLU A CA 1
ATOM 675 C C . GLU A 1 84 ? -6.037 8.749 5.558 1.00 51.22 84 GLU A C 1
ATOM 677 O O . GLU A 1 84 ? -6.308 9.675 6.327 1.00 51.22 84 GLU A O 1
ATOM 682 N N . PRO A 1 85 ? -4.836 8.716 4.943 1.00 48.75 85 PRO A N 1
ATOM 683 C CA . PRO A 1 85 ? -3.853 9.792 5.055 1.00 48.75 85 PRO A CA 1
ATOM 684 C C . PRO A 1 85 ? -4.266 11.061 4.303 1.00 48.75 85 PRO A C 1
ATOM 686 O O . PRO A 1 85 ? -3.936 12.158 4.739 1.00 48.75 85 PRO A O 1
ATOM 689 N N . VAL A 1 86 ? -5.034 10.949 3.217 1.00 43.34 86 VAL A N 1
ATOM 690 C CA . VAL A 1 86 ? -5.611 12.119 2.535 1.00 43.34 86 VAL A CA 1
ATOM 691 C C . VAL A 1 86 ? -6.684 12.767 3.413 1.00 43.34 86 VAL A C 1
ATOM 693 O O . VAL A 1 86 ? -6.704 13.983 3.566 1.00 43.34 86 VAL A O 1
ATOM 696 N N . HIS A 1 87 ? -7.525 11.971 4.071 1.00 46.47 87 HIS A N 1
ATOM 697 C CA . HIS A 1 87 ? -8.545 12.437 5.001 1.00 46.47 87 HIS A CA 1
ATOM 698 C C . HIS A 1 87 ? -7.910 13.052 6.242 1.00 46.47 87 HIS A C 1
ATOM 700 O O . HIS A 1 87 ? -8.356 14.105 6.680 1.00 46.47 87 HIS A O 1
ATOM 706 N N . SER A 1 88 ? -6.855 12.445 6.793 1.00 55.16 88 SER A N 1
ATOM 707 C CA . SER A 1 88 ? -6.142 13.001 7.945 1.00 55.16 88 SER A CA 1
ATOM 708 C C . SER A 1 88 ? -5.407 14.296 7.591 1.00 55.16 88 SER A C 1
ATOM 710 O O . SER A 1 88 ? -5.406 15.222 8.400 1.00 55.16 88 SER A O 1
ATOM 712 N N . LEU A 1 89 ? -4.862 14.416 6.374 1.00 48.81 89 LEU A N 1
ATOM 713 C CA . LEU A 1 89 ? -4.303 15.665 5.852 1.00 48.81 89 LEU A CA 1
ATOM 714 C C . LEU A 1 89 ? -5.378 16.734 5.647 1.00 48.81 89 LEU A C 1
ATOM 716 O O . LEU A 1 89 ? -5.173 17.868 6.070 1.00 48.81 89 LEU A O 1
ATOM 720 N N . ILE A 1 90 ? -6.530 16.390 5.063 1.00 50.31 90 ILE A N 1
ATOM 721 C CA . ILE A 1 90 ? -7.665 17.312 4.897 1.00 50.31 90 ILE A CA 1
ATOM 722 C C . ILE A 1 90 ? -8.166 17.786 6.263 1.00 50.31 90 ILE A C 1
ATOM 724 O O . ILE A 1 90 ? -8.288 18.988 6.466 1.00 50.31 90 ILE A O 1
ATOM 728 N N . ILE A 1 91 ? -8.358 16.877 7.222 1.00 67.19 91 ILE A N 1
ATOM 729 C CA . ILE A 1 91 ? -8.777 17.207 8.593 1.00 67.19 91 ILE A CA 1
ATOM 730 C C . ILE A 1 91 ? -7.738 18.110 9.273 1.00 67.19 91 ILE A C 1
ATOM 732 O O . ILE A 1 91 ? -8.102 19.089 9.919 1.00 67.19 91 ILE A O 1
ATOM 736 N N . SER A 1 92 ? -6.443 17.835 9.089 1.00 66.50 92 SER A N 1
ATOM 737 C CA . SER A 1 92 ? -5.355 18.660 9.641 1.00 66.50 92 SER A CA 1
ATOM 738 C C . SER A 1 92 ? -5.269 20.048 8.989 1.00 66.50 92 SER A C 1
ATOM 740 O O . SER A 1 92 ? -4.891 21.026 9.634 1.00 66.50 92 SER A O 1
ATOM 742 N N . LEU A 1 93 ? -5.603 20.161 7.702 1.00 60.09 93 LEU A N 1
ATOM 743 C CA . LEU A 1 93 ? -5.679 21.433 6.980 1.00 60.09 93 LEU A CA 1
ATOM 744 C C . LEU A 1 93 ? -6.925 22.231 7.380 1.00 60.09 93 LEU A C 1
ATOM 746 O O . LEU A 1 93 ? -6.856 23.451 7.529 1.00 60.09 93 LEU A O 1
ATOM 750 N N . GLU A 1 94 ? -8.045 21.550 7.598 1.00 65.44 94 GLU A N 1
ATOM 751 C CA . GLU A 1 94 ? -9.304 22.133 8.047 1.00 65.44 94 GLU A CA 1
ATOM 752 C C . GLU A 1 94 ? -9.191 22.657 9.485 1.00 65.44 94 GLU A C 1
ATOM 754 O O . GLU A 1 94 ? -9.530 23.815 9.741 1.00 65.44 94 GLU A O 1
ATOM 759 N N . SER A 1 95 ? -8.567 21.893 10.389 1.00 71.38 95 SER A N 1
ATOM 760 C CA . SER A 1 95 ? -8.274 22.352 11.750 1.00 71.38 95 SER A CA 1
ATOM 761 C C . SER A 1 95 ? -7.355 23.574 11.756 1.00 71.38 95 SER A C 1
ATOM 763 O O . SER A 1 95 ? -7.567 24.517 12.517 1.00 71.38 95 SER A O 1
ATOM 765 N N . LYS A 1 96 ? -6.357 23.611 10.864 1.00 73.06 96 LYS A N 1
ATOM 766 C CA . LYS A 1 96 ? -5.424 24.741 10.759 1.00 73.06 96 LYS A CA 1
ATOM 767 C C . LYS A 1 96 ? -6.080 25.990 10.157 1.00 73.06 96 LYS A C 1
ATOM 769 O O . LYS A 1 96 ? -5.764 27.110 10.558 1.00 73.06 96 LYS A O 1
ATOM 774 N N . LYS A 1 97 ? -7.037 25.812 9.241 1.00 71.75 97 LYS A N 1
ATOM 775 C CA . LYS A 1 97 ? -7.879 26.888 8.693 1.00 71.75 97 LYS A CA 1
ATOM 776 C C . LYS A 1 97 ? -8.790 27.496 9.763 1.00 71.75 97 LYS A C 1
ATOM 778 O O . LYS A 1 97 ? -8.936 28.717 9.803 1.00 71.75 97 LYS A O 1
ATOM 783 N N . GLU A 1 98 ? -9.380 26.680 10.636 1.00 75.19 98 GLU A N 1
ATOM 784 C CA . GLU A 1 98 ? -10.163 27.176 11.777 1.00 75.19 98 GLU A CA 1
ATOM 785 C C . GLU A 1 98 ? -9.304 27.943 12.787 1.00 75.19 98 GLU A C 1
ATOM 787 O O . GLU A 1 98 ? -9.723 28.988 13.289 1.00 75.19 98 GLU A O 1
ATOM 792 N N . GLU A 1 99 ? -8.090 27.463 13.056 1.00 76.62 99 GLU A N 1
ATOM 793 C CA . GLU A 1 99 ? -7.134 28.130 13.942 1.00 76.62 99 GLU A CA 1
ATOM 794 C C . GLU A 1 99 ? -6.741 29.521 13.420 1.00 76.62 99 GLU A C 1
ATOM 796 O O . GLU A 1 99 ? -6.728 30.500 14.169 1.00 76.62 99 GLU A O 1
ATOM 801 N N . LEU A 1 100 ? -6.487 29.627 12.112 1.00 72.62 100 LEU A N 1
ATOM 802 C CA . LEU A 1 100 ? -6.196 30.893 11.440 1.00 72.62 100 LEU A CA 1
ATOM 803 C C . LEU A 1 100 ? -7.406 31.837 11.439 1.00 72.62 100 LEU A C 1
ATOM 805 O O . LEU A 1 100 ? -7.247 33.018 11.732 1.00 72.62 100 LEU A O 1
ATOM 809 N N . LYS A 1 101 ? -8.625 31.331 11.204 1.00 68.25 101 LYS A N 1
ATOM 810 C CA . LYS A 1 101 ? -9.861 32.131 11.314 1.00 68.25 101 LYS A CA 1
ATOM 811 C C . LYS A 1 101 ? -10.071 32.697 12.720 1.00 68.25 101 LYS A C 1
ATOM 813 O O . LYS A 1 101 ? -10.484 33.843 12.859 1.00 68.25 101 LYS A O 1
ATOM 818 N N . LYS A 1 102 ? -9.778 31.915 13.764 1.00 71.06 102 LYS A N 1
ATOM 819 C CA . LYS A 1 102 ? -9.876 32.372 15.162 1.00 71.06 102 LYS A CA 1
ATOM 820 C C . LYS A 1 102 ? -8.829 33.426 15.518 1.00 71.06 102 LYS A C 1
ATOM 822 O O . LYS A 1 102 ? -9.105 34.247 16.385 1.00 71.06 102 LYS A O 1
ATOM 827 N N . LYS A 1 103 ? -7.656 33.405 14.876 1.00 64.56 103 LYS A N 1
ATOM 828 C CA . LYS A 1 103 ? -6.642 34.460 15.026 1.00 64.56 103 LYS A CA 1
ATOM 829 C C . LYS A 1 103 ? -7.055 35.754 14.324 1.00 64.56 103 LYS A C 1
ATOM 831 O O . LYS A 1 103 ? -6.924 36.802 14.926 1.00 64.56 103 LYS A O 1
ATOM 836 N N . VAL A 1 104 ? -7.630 35.669 13.124 1.00 63.19 104 VAL A N 1
ATOM 837 C CA . VAL A 1 104 ? -8.098 36.848 12.366 1.00 63.19 104 VAL A CA 1
ATOM 838 C C . VAL A 1 104 ? -9.309 37.538 13.015 1.00 63.19 104 VAL A C 1
ATOM 840 O O . VAL A 1 104 ? -9.437 38.745 12.900 1.00 63.19 104 VAL A O 1
ATOM 843 N N . ASN A 1 105 ? -10.179 36.809 13.724 1.00 55.72 105 ASN A N 1
ATOM 844 C CA . ASN A 1 105 ? -11.331 37.386 14.443 1.00 55.72 105 ASN A CA 1
ATOM 845 C C . ASN A 1 105 ? -11.010 37.882 15.873 1.00 55.72 105 ASN A C 1
ATOM 847 O O . ASN A 1 105 ? -11.935 38.219 16.614 1.00 55.72 105 ASN A O 1
ATOM 851 N N . LYS A 1 106 ? -9.743 37.832 16.306 1.00 52.88 106 LYS A N 1
ATOM 852 C CA . LYS A 1 106 ? -9.301 38.301 17.633 1.00 52.88 106 LYS A CA 1
ATOM 853 C C . LYS A 1 106 ? -8.517 39.619 17.596 1.00 52.88 106 LYS A C 1
ATOM 855 O O . LYS A 1 106 ? -8.189 40.110 18.674 1.00 52.88 106 LYS A O 1
ATOM 860 N N . ASP A 1 107 ? -8.277 40.153 16.402 1.00 47.12 107 ASP A N 1
ATOM 861 C CA . ASP A 1 107 ? -7.823 41.525 16.143 1.00 47.12 107 ASP A CA 1
ATOM 862 C C . ASP A 1 107 ? -9.022 42.384 15.702 1.00 47.12 107 ASP A C 1
ATOM 864 O O . ASP A 1 107 ? -9.005 43.605 15.975 1.00 47.12 107 ASP A O 1
#

Organism: NCBI:txid2052148

pLDDT: mean 71.1, std 9.79, range [43.34, 86.88]

Sequence (107 aa):
MQKFFLIFAISLVIERALEQISEFIPKKKRKKIMWLLSTFISLLITFIGKIGILGEMGIIRETSNFMLYIDYFLTGLIISSGAEPVHSLIISLESKKEELKKKVNKD

Secondary structure (DSSP, 8-state):
-HHHHHHHHHHHHHHHHHHHHHHTS-TTTHHHHHHHHHHHHHHHHHHHHT--HHHHTTSS-SS-HHHHHHHHHHHHHHHHHTHHHHHHHHHHHHHHHHHHHHHHTT-

Radius of gyration: 18.46 Å; chains: 1; bounding box: 33×54×40 Å

Foldseek 3Di:
DVVVVVVVVVLVVLVVVLVVVLVVDDPVCSVVVSLVSLLVVLLVCLVVVLDFPCVVVVVDDPPDPVVSNVRSNVRSCVSSVPCPVVVVVVVVVVVVVVVVVVVVVVD